Protein AF-A0A0F9ACE3-F1 (afdb_monomer_lite)

Foldseek 3Di:
DVLCDPVLLQPCLPDVVSVVVSLCVLLVVLQVVCVVVVLDDPVLSVCSNVLLSVLSNVLSPDDPPPVSVVSVVVNVVSSVVSSVVSVPD

pLDDT: mean 89.38, std 10.33, range [48.81, 98.19]

Sequence (89 aa):
MVLQTPFIAKHKGRDWMLMMDHIILYAGPIIFTLVFFERYQLWKAIFILVGHLLPDLWKSRQPKDEAHWYCLYIDQGIHLFQLIMVWWL

Radius of gyration: 13.6 Å; chains: 1; bounding box: 30×20×35 Å

Organism: NCBI:txid412755

Structure (mmCIF, N/CA/C/O backbone):
data_AF-A0A0F9ACE3-F1
#
_entry.id   AF-A0A0F9ACE3-F1
#
loop_
_atom_site.group_PDB
_atom_site.id
_atom_site.type_symbol
_atom_site.label_atom_id
_atom_site.label_alt_id
_atom_site.label_comp_id
_atom_site.label_asym_id
_atom_site.label_entity_id
_atom_site.label_seq_id
_atom_site.pdbx_PDB_ins_code
_atom_site.Cartn_x
_atom_site.Cartn_y
_atom_site.Cartn_z
_atom_site.occupancy
_atom_site.B_iso_or_equiv
_atom_site.auth_seq_id
_atom_site.auth_comp_id
_atom_site.auth_asym_id
_atom_site.auth_atom_id
_atom_site.pdbx_PDB_model_num
ATOM 1 N N . MET A 1 1 ? 4.083 -12.518 -7.900 1.00 48.81 1 MET A N 1
ATOM 2 C CA . MET A 1 1 ? 3.349 -11.420 -7.233 1.00 48.81 1 MET A CA 1
ATOM 3 C C . MET A 1 1 ? 1.909 -11.451 -7.747 1.00 48.81 1 MET A C 1
ATOM 5 O O . MET A 1 1 ? 1.630 -10.895 -8.797 1.00 48.81 1 MET A 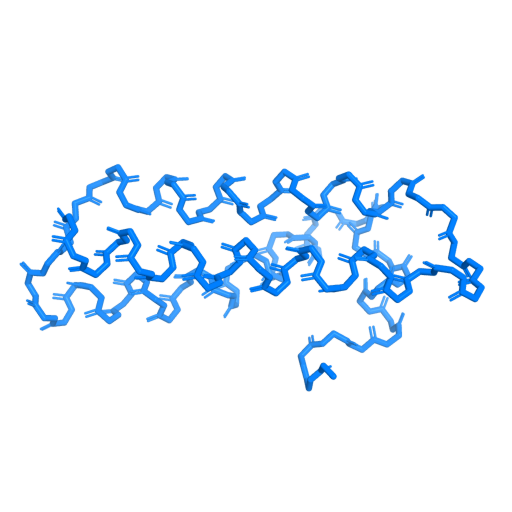O 1
ATOM 9 N N . VAL A 1 2 ? 1.027 -12.214 -7.088 1.00 49.19 2 VAL A N 1
ATOM 10 C CA . VAL A 1 2 ? -0.298 -12.632 -7.617 1.00 49.19 2 VAL A CA 1
ATOM 11 C C . VAL A 1 2 ? -1.259 -11.454 -7.881 1.00 49.19 2 VAL A C 1
ATOM 13 O 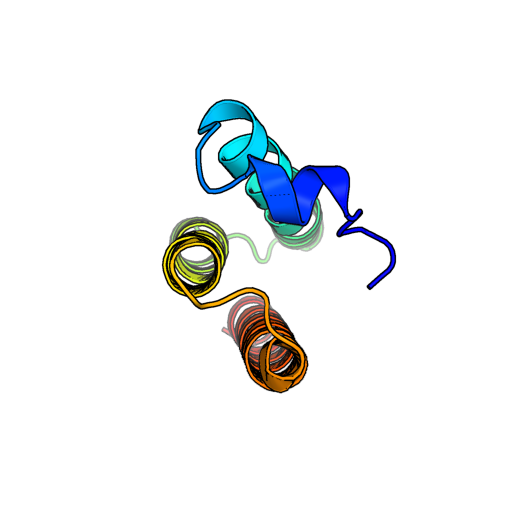O . VAL A 1 2 ? -2.190 -11.597 -8.663 1.00 49.19 2 VAL A O 1
ATOM 16 N N . LEU A 1 3 ? -0.990 -10.268 -7.320 1.00 54.69 3 LEU A N 1
ATOM 17 C CA . LEU A 1 3 ? -1.832 -9.069 -7.459 1.00 54.69 3 LEU A CA 1
ATOM 18 C C . LEU A 1 3 ? -1.227 -7.938 -8.315 1.00 54.69 3 LEU A C 1
ATOM 20 O O . LEU A 1 3 ? -1.884 -6.923 -8.532 1.00 54.69 3 LEU A O 1
ATOM 24 N N . GLN A 1 4 ? 0.001 -8.083 -8.832 1.00 68.06 4 GLN A N 1
ATOM 25 C CA . GLN A 1 4 ? 0.618 -7.074 -9.705 1.00 68.06 4 GLN A CA 1
ATOM 26 C C . GLN A 1 4 ? 0.771 -7.631 -11.121 1.00 68.06 4 GLN A C 1
ATOM 28 O O . GLN A 1 4 ? 1.810 -8.182 -11.485 1.00 68.06 4 GLN A O 1
ATOM 33 N N . THR A 1 5 ? -0.285 -7.495 -11.924 1.00 76.88 5 THR A N 1
ATOM 34 C CA . THR A 1 5 ? -0.251 -7.884 -13.339 1.00 76.88 5 THR A CA 1
ATOM 35 C C . THR A 1 5 ? 0.686 -6.965 -14.138 1.00 76.88 5 THR A C 1
ATOM 37 O O . THR A 1 5 ? 0.923 -5.817 -13.736 1.00 76.88 5 THR A O 1
ATOM 40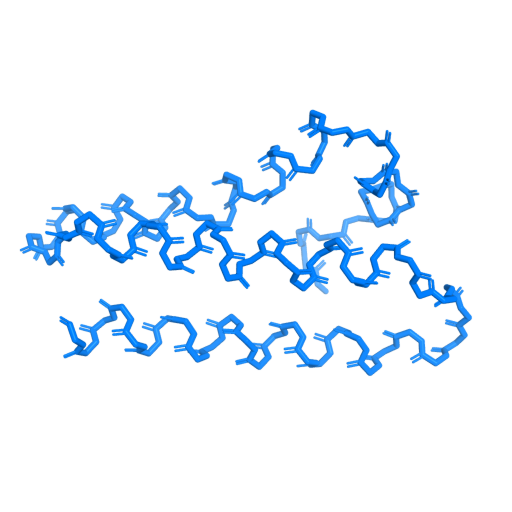 N N . PRO A 1 6 ? 1.191 -7.408 -15.306 1.00 80.38 6 PRO A N 1
ATOM 41 C CA . PRO A 1 6 ? 1.981 -6.553 -16.193 1.00 80.38 6 PRO A CA 1
ATOM 42 C C . PRO A 1 6 ? 1.260 -5.255 -16.583 1.00 80.38 6 PRO A C 1
ATOM 44 O O . PRO A 1 6 ? 1.902 -4.215 -16.719 1.00 80.38 6 PRO A O 1
ATOM 47 N N . PHE A 1 7 ? -0.072 -5.294 -16.709 1.00 83.69 7 PHE A N 1
ATOM 48 C CA . PHE A 1 7 ? -0.906 -4.117 -16.961 1.00 83.69 7 PHE A CA 1
ATOM 49 C C . PHE A 1 7 ? -0.767 -3.081 -15.838 1.00 83.69 7 PHE A C 1
ATOM 51 O O . PHE A 1 7 ? -0.363 -1.943 -16.087 1.00 83.69 7 PHE A O 1
ATOM 58 N N . ILE A 1 8 ? -1.006 -3.503 -14.592 1.00 81.19 8 ILE A N 1
ATOM 59 C CA . ILE A 1 8 ? -0.924 -2.632 -13.414 1.00 81.19 8 ILE A CA 1
ATOM 60 C C . ILE A 1 8 ? 0.494 -2.075 -13.271 1.00 81.19 8 ILE A C 1
ATOM 62 O O . ILE A 1 8 ? 0.676 -0.864 -13.159 1.00 81.19 8 ILE A O 1
ATOM 66 N N . ALA A 1 9 ? 1.517 -2.927 -13.379 1.00 78.62 9 ALA A N 1
ATOM 67 C CA . ALA A 1 9 ? 2.916 -2.502 -13.309 1.00 78.62 9 ALA A CA 1
ATOM 68 C C . ALA A 1 9 ? 3.288 -1.489 -14.408 1.00 78.62 9 ALA A C 1
ATOM 70 O O . ALA A 1 9 ? 4.098 -0.578 -14.194 1.00 78.62 9 ALA A O 1
ATOM 71 N N . LYS A 1 10 ? 2.708 -1.616 -15.608 1.00 81.75 10 LYS A N 1
ATOM 72 C CA . LYS A 1 10 ? 2.986 -0.714 -16.728 1.00 81.75 10 LYS A CA 1
ATOM 73 C C . LYS A 1 10 ? 2.270 0.627 -16.582 1.00 81.75 10 LYS A C 1
ATOM 75 O O . LYS A 1 10 ? 2.843 1.630 -17.008 1.00 81.75 10 LYS A O 1
ATOM 80 N N . HIS A 1 11 ? 1.059 0.653 -16.028 1.00 85.25 11 HIS A N 1
ATOM 81 C CA . HIS A 1 11 ? 0.157 1.809 -16.126 1.00 85.25 11 HIS A CA 1
ATOM 82 C C . HIS A 1 11 ? -0.023 2.587 -14.818 1.00 85.25 11 HIS A C 1
ATOM 84 O O . HIS A 1 11 ? -0.227 3.797 -14.886 1.00 85.25 11 HIS A O 1
ATOM 90 N N . LYS A 1 12 ? 0.165 1.968 -13.641 1.00 84.31 12 LYS A N 1
ATOM 91 C CA . LYS A 1 12 ? -0.093 2.628 -12.344 1.00 84.31 12 LYS A CA 1
ATOM 92 C C . LYS A 1 12 ? 0.727 3.899 -12.111 1.00 84.31 12 LYS A C 1
ATOM 94 O O . LYS A 1 12 ? 0.273 4.820 -11.459 1.00 84.31 12 LYS A O 1
ATOM 99 N N . GLY A 1 13 ? 1.924 3.991 -12.694 1.00 83.69 13 GLY A N 1
ATOM 100 C CA . GLY A 1 13 ? 2.766 5.193 -12.601 1.00 83.69 13 GLY A CA 1
ATOM 101 C C . GLY A 1 13 ? 2.263 6.413 -13.380 1.00 83.69 13 GLY A C 1
ATOM 102 O O . GLY A 1 13 ? 2.811 7.497 -13.216 1.00 83.69 13 GLY A O 1
ATOM 103 N N . ARG A 1 14 ? 1.282 6.234 -14.272 1.00 87.25 14 ARG A N 1
ATOM 104 C CA . ARG A 1 14 ? 0.721 7.294 -15.130 1.00 87.25 14 ARG A CA 1
ATOM 105 C C . ARG A 1 14 ? -0.771 7.508 -14.890 1.00 87.25 14 ARG A C 1
ATOM 107 O O . ARG A 1 14 ? -1.263 8.601 -15.137 1.00 87.25 14 ARG A O 1
ATOM 114 N N . ASP A 1 15 ? -1.463 6.474 -14.428 1.00 90.56 15 ASP A N 1
ATOM 115 C CA . ASP A 1 15 ? -2.880 6.502 -14.098 1.00 90.56 15 ASP A CA 1
ATOM 116 C C . ASP A 1 15 ? -3.054 6.533 -12.574 1.00 90.56 15 ASP A C 1
ATOM 118 O O . ASP A 1 15 ? -2.838 5.537 -11.880 1.00 90.56 15 ASP A O 1
ATOM 122 N N . TRP A 1 16 ? -3.427 7.705 -12.056 1.00 89.31 16 TRP A N 1
ATOM 123 C CA . TRP A 1 16 ? -3.643 7.912 -10.626 1.00 89.31 16 TRP A CA 1
ATOM 124 C C . TRP A 1 16 ? -4.814 7.106 -10.072 1.00 89.31 16 TRP A C 1
ATOM 126 O O . TRP A 1 16 ? -4.745 6.694 -8.916 1.00 89.31 16 TRP A O 1
ATOM 136 N N . MET A 1 17 ? -5.855 6.847 -10.867 1.00 90.25 17 MET A N 1
ATOM 137 C CA . MET A 1 17 ? -6.975 6.015 -10.428 1.00 90.25 17 MET A CA 1
ATOM 138 C C . MET A 1 17 ? -6.485 4.585 -10.203 1.00 90.25 17 MET A C 1
ATOM 140 O O . MET A 1 17 ? -6.682 4.025 -9.129 1.00 90.25 17 MET A O 1
ATOM 144 N N . LEU A 1 18 ? -5.710 4.053 -11.152 1.00 91.19 18 LEU A N 1
ATOM 145 C CA . LEU A 1 18 ? -5.116 2.722 -11.035 1.00 91.19 18 LEU A CA 1
ATOM 146 C C . LEU A 1 18 ? -4.126 2.610 -9.863 1.00 91.19 18 LEU A C 1
ATOM 148 O O . LEU A 1 18 ? -4.030 1.558 -9.228 1.00 91.19 18 LEU A O 1
ATOM 152 N N . MET A 1 19 ? -3.386 3.684 -9.564 1.00 91.44 19 MET A N 1
ATOM 153 C CA . MET A 1 19 ? -2.533 3.762 -8.373 1.00 91.44 19 MET A CA 1
ATOM 154 C C . MET A 1 19 ? -3.364 3.698 -7.085 1.00 91.44 19 MET A C 1
ATOM 156 O O . MET A 1 19 ? -3.032 2.934 -6.180 1.00 91.44 19 MET A O 1
ATOM 160 N N . MET A 1 20 ? -4.454 4.467 -7.005 1.00 91.50 20 MET A N 1
ATOM 161 C CA . MET A 1 20 ? -5.337 4.467 -5.835 1.00 91.50 20 MET A CA 1
ATOM 162 C C . MET A 1 20 ? -6.010 3.111 -5.633 1.00 91.50 20 MET A C 1
ATOM 164 O O . MET A 1 20 ? -5.977 2.593 -4.519 1.00 91.50 20 MET A O 1
ATOM 168 N N . ASP A 1 21 ? -6.530 2.496 -6.696 1.00 91.69 21 ASP A N 1
ATOM 169 C CA . ASP A 1 21 ? -7.138 1.163 -6.635 1.00 91.69 21 ASP A CA 1
ATOM 170 C C . ASP A 1 21 ? -6.141 0.125 -6.116 1.00 91.69 21 ASP A C 1
ATOM 172 O O . ASP A 1 21 ? -6.451 -0.658 -5.218 1.00 91.69 21 ASP A O 1
ATOM 176 N N . HIS A 1 22 ? -4.905 0.154 -6.623 1.00 91.12 22 HIS A N 1
ATOM 177 C CA . HIS A 1 22 ? -3.846 -0.736 -6.155 1.00 91.12 22 HIS A CA 1
ATOM 178 C C . HIS A 1 22 ? -3.544 -0.543 -4.663 1.00 91.12 22 HIS A C 1
ATOM 180 O O . HIS A 1 22 ? -3.366 -1.522 -3.932 1.00 91.12 22 HIS A O 1
ATOM 186 N N . ILE A 1 23 ? -3.509 0.706 -4.195 1.00 92.38 23 ILE A N 1
ATOM 187 C CA . ILE A 1 23 ? -3.233 1.004 -2.790 1.00 92.38 23 ILE A CA 1
ATOM 188 C C . ILE A 1 23 ? -4.390 0.586 -1.892 1.00 92.38 23 ILE A C 1
ATOM 190 O O . ILE A 1 23 ? -4.151 -0.001 -0.839 1.00 92.38 23 ILE A O 1
ATOM 194 N N . ILE A 1 24 ? -5.632 0.841 -2.301 1.00 92.81 24 ILE A N 1
ATOM 195 C CA . ILE A 1 24 ? -6.830 0.467 -1.543 1.00 92.81 24 ILE A CA 1
ATOM 196 C C . ILE A 1 24 ? -6.965 -1.055 -1.466 1.00 92.81 24 ILE A C 1
ATOM 198 O O . ILE A 1 24 ? -7.297 -1.575 -0.404 1.00 92.81 24 ILE A O 1
ATOM 202 N N . LEU A 1 25 ? -6.655 -1.785 -2.540 1.00 92.88 25 LEU A N 1
ATOM 203 C CA . LEU A 1 25 ? -6.685 -3.251 -2.531 1.00 92.88 25 LEU A CA 1
ATOM 204 C C . LEU A 1 25 ? -5.664 -3.863 -1.563 1.00 92.88 25 LEU A C 1
ATOM 206 O O . LEU A 1 25 ? -5.913 -4.938 -1.023 1.00 92.88 25 LEU A O 1
ATOM 210 N N . TYR A 1 26 ? -4.544 -3.182 -1.313 1.00 93.25 26 TYR A N 1
ATOM 211 C CA . TYR A 1 26 ? -3.586 -3.581 -0.282 1.00 93.25 26 TYR A CA 1
ATOM 212 C C . TYR A 1 26 ? -4.017 -3.115 1.119 1.00 93.25 26 TYR A C 1
ATOM 214 O O . TYR A 1 26 ? -4.128 -3.917 2.045 1.00 93.25 26 TYR A O 1
ATOM 222 N N . ALA A 1 27 ? -4.291 -1.820 1.285 1.00 95.69 27 ALA A N 1
ATOM 223 C CA . ALA A 1 27 ? -4.535 -1.206 2.586 1.00 95.69 27 ALA A CA 1
ATOM 224 C C . ALA A 1 27 ? -5.909 -1.550 3.176 1.00 95.69 27 ALA A C 1
ATOM 226 O O . ALA A 1 27 ? -6.034 -1.719 4.387 1.00 95.69 27 ALA A O 1
ATOM 227 N N . GLY A 1 28 ? -6.936 -1.661 2.334 1.00 95.94 28 GLY A N 1
ATOM 228 C CA . GLY A 1 28 ? -8.329 -1.873 2.724 1.00 95.94 28 GLY A CA 1
ATOM 229 C C . GLY A 1 28 ? -8.532 -3.131 3.570 1.00 95.94 28 GLY A C 1
ATOM 230 O O . GLY A 1 28 ? -9.026 -3.007 4.691 1.00 95.94 28 GLY A O 1
ATOM 231 N N . PRO A 1 29 ? -8.107 -4.324 3.112 1.00 96.75 29 PRO A N 1
ATOM 232 C CA . PRO A 1 29 ? -8.203 -5.550 3.905 1.00 96.75 29 PRO A CA 1
ATOM 233 C C . PRO A 1 29 ? -7.446 -5.480 5.238 1.00 96.75 29 PRO A C 1
ATOM 235 O O . PRO A 1 29 ? -7.930 -5.992 6.249 1.00 96.75 29 PRO A O 1
ATOM 238 N N . ILE A 1 30 ? -6.286 -4.814 5.274 1.00 97.12 30 ILE A N 1
ATOM 239 C CA . ILE A 1 30 ? -5.496 -4.659 6.505 1.00 97.12 30 ILE A CA 1
ATOM 240 C C . ILE A 1 30 ? -6.231 -3.743 7.490 1.00 97.12 30 ILE A C 1
ATOM 242 O O . ILE A 1 30 ? -6.393 -4.096 8.656 1.00 97.12 30 ILE A O 1
ATOM 246 N N . ILE A 1 31 ? -6.729 -2.593 7.027 1.00 97.56 31 ILE A N 1
ATOM 247 C CA . ILE A 1 31 ? -7.504 -1.657 7.853 1.00 97.56 31 ILE A CA 1
ATOM 248 C C . ILE A 1 31 ? -8.779 -2.329 8.367 1.00 97.56 31 ILE A C 1
ATOM 250 O O . ILE A 1 31 ? -9.067 -2.241 9.559 1.00 97.56 31 ILE A O 1
ATOM 254 N N . PHE A 1 32 ? -9.503 -3.051 7.507 1.00 97.94 32 PHE A N 1
ATOM 255 C CA . PHE A 1 32 ? -10.684 -3.818 7.903 1.00 97.94 32 PHE A CA 1
ATOM 256 C C . PHE A 1 32 ? -10.352 -4.840 8.997 1.00 97.94 32 PHE A C 1
ATOM 258 O O . PHE A 1 32 ? -11.058 -4.920 9.998 1.00 97.94 32 PHE A O 1
ATOM 265 N N . THR A 1 33 ? -9.233 -5.557 8.857 1.00 98.12 33 THR A N 1
ATOM 266 C CA . THR A 1 33 ? -8.748 -6.502 9.873 1.00 98.12 33 THR A CA 1
ATOM 267 C C . THR A 1 33 ? -8.462 -5.794 11.200 1.00 98.12 33 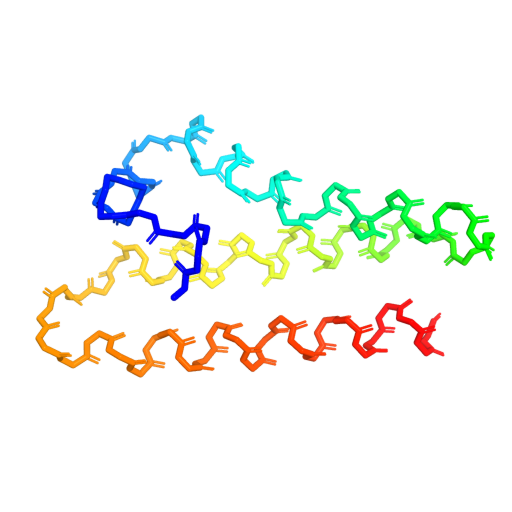THR A C 1
ATOM 269 O O . THR A 1 33 ? -8.896 -6.254 12.252 1.00 98.12 33 THR A O 1
ATOM 272 N N . LEU A 1 34 ? -7.788 -4.641 11.179 1.00 98.00 34 LEU A N 1
ATOM 273 C CA . LEU A 1 34 ? -7.512 -3.871 12.397 1.00 98.00 34 LEU A CA 1
ATOM 274 C C . LEU A 1 34 ? -8.791 -3.381 13.087 1.00 98.00 34 LEU A C 1
ATOM 276 O O . LEU A 1 34 ? -8.843 -3.376 14.315 1.00 98.00 34 LEU A O 1
ATOM 280 N N . VAL A 1 35 ? -9.811 -2.980 12.320 1.00 98.12 35 VAL A N 1
ATOM 281 C CA . VAL A 1 35 ? -11.126 -2.594 12.859 1.00 98.12 35 VAL A CA 1
ATOM 282 C C . VAL A 1 35 ? -11.827 -3.801 13.478 1.00 98.12 35 VAL A C 1
ATOM 284 O O . VAL A 1 35 ? -12.306 -3.705 14.602 1.00 98.12 35 VAL A O 1
ATOM 287 N N . PHE A 1 36 ? -11.832 -4.942 12.785 1.00 98.19 36 PHE A N 1
ATOM 288 C CA . PHE A 1 36 ? -12.472 -6.173 13.252 1.00 98.19 36 PHE A CA 1
ATOM 289 C C . PHE A 1 36 ? -11.895 -6.688 14.581 1.00 98.19 36 PHE A C 1
ATOM 291 O O . PHE A 1 36 ? -12.641 -7.182 15.418 1.00 98.19 36 PHE A O 1
ATOM 298 N N . PHE A 1 37 ? -10.585 -6.539 14.798 1.00 98.12 37 PHE A N 1
ATOM 299 C CA . PHE A 1 37 ? -9.909 -6.932 16.043 1.00 98.12 37 PHE A CA 1
ATOM 300 C C . PHE A 1 37 ? -9.804 -5.805 17.086 1.00 98.12 37 PHE A C 1
ATOM 302 O O . PHE A 1 37 ? -9.031 -5.936 18.032 1.00 98.12 37 PHE A O 1
ATOM 309 N N . GLU A 1 38 ? -10.515 -4.685 16.905 1.00 97.25 38 GLU A N 1
ATOM 310 C CA . GLU A 1 38 ? -10.485 -3.527 17.817 1.00 97.25 38 GLU A CA 1
ATOM 311 C C . GLU A 1 38 ? -9.072 -2.930 18.034 1.00 97.25 38 GLU A C 1
ATOM 313 O O . GLU A 1 38 ? -8.791 -2.272 19.034 1.00 97.25 38 GLU A O 1
ATOM 318 N N . ARG A 1 39 ? -8.154 -3.116 17.072 1.00 97.31 39 ARG A N 1
ATOM 319 C CA . ARG A 1 39 ? -6.772 -2.583 17.098 1.00 97.31 39 ARG A CA 1
ATOM 320 C C . ARG A 1 39 ? -6.598 -1.313 16.265 1.00 97.31 39 ARG A C 1
ATOM 322 O O . ARG A 1 39 ? -5.470 -0.834 16.098 1.00 97.31 39 ARG A O 1
ATOM 329 N N . TYR A 1 40 ? -7.678 -0.807 15.676 1.00 97.06 40 TYR A N 1
ATOM 330 C CA . TYR A 1 40 ? -7.638 0.321 14.757 1.00 97.06 40 TYR A CA 1
ATOM 331 C C . TYR A 1 40 ? -7.245 1.626 15.455 1.00 97.06 40 TYR A C 1
ATOM 333 O O . TYR A 1 40 ? -7.814 2.017 16.470 1.00 97.06 40 TYR A O 1
ATOM 341 N N . GLN A 1 41 ? -6.300 2.337 14.843 1.00 97.56 41 GLN A N 1
ATOM 342 C CA . GLN A 1 41 ? -5.940 3.709 15.178 1.00 97.56 41 GLN A CA 1
ATOM 343 C C . GLN A 1 41 ? -5.675 4.463 13.873 1.00 97.56 41 GLN A C 1
ATOM 345 O O . GLN A 1 41 ? -5.103 3.901 12.936 1.00 97.56 41 GLN A O 1
ATOM 350 N N . LEU A 1 42 ? -6.058 5.742 13.806 1.00 97.12 42 LEU A N 1
ATOM 351 C CA . LEU A 1 42 ? -5.962 6.540 12.575 1.00 97.12 42 LEU A CA 1
ATOM 352 C C . LEU A 1 42 ? -4.538 6.567 11.994 1.00 97.12 42 LEU A C 1
ATOM 354 O O . LEU A 1 42 ? -4.364 6.481 10.779 1.00 97.12 42 LEU A O 1
ATOM 358 N N . TRP A 1 43 ? -3.510 6.623 12.849 1.00 97.38 43 TRP A N 1
ATOM 359 C CA . TRP A 1 43 ? -2.120 6.636 12.389 1.00 97.38 43 TRP A CA 1
ATOM 360 C C . TRP A 1 43 ? -1.741 5.351 11.640 1.00 97.38 43 TRP A C 1
ATOM 362 O O . TRP A 1 43 ? -0.968 5.430 10.692 1.00 97.38 43 TRP A O 1
ATOM 372 N N . LYS A 1 44 ? -2.319 4.191 11.993 1.00 97.00 44 LYS A N 1
ATOM 373 C CA . LYS A 1 44 ? -2.059 2.910 11.314 1.00 97.00 44 LYS A CA 1
ATOM 374 C C . LYS A 1 44 ? -2.590 2.924 9.887 1.00 97.00 44 LYS A C 1
ATOM 376 O O . LYS A 1 44 ? -1.912 2.455 8.979 1.00 97.00 44 LYS A O 1
ATOM 381 N N . ALA A 1 45 ? -3.769 3.511 9.676 1.00 96.25 45 ALA A N 1
ATOM 382 C CA . ALA A 1 45 ? -4.324 3.689 8.336 1.00 96.25 45 ALA A CA 1
ATOM 383 C C . ALA A 1 45 ? -3.458 4.631 7.492 1.00 96.25 45 ALA A C 1
ATOM 385 O O . ALA A 1 45 ? -3.101 4.285 6.368 1.00 96.25 45 ALA A O 1
ATOM 386 N N . ILE A 1 46 ? -3.059 5.781 8.051 1.00 96.94 46 ILE A N 1
ATOM 387 C CA . ILE A 1 46 ? -2.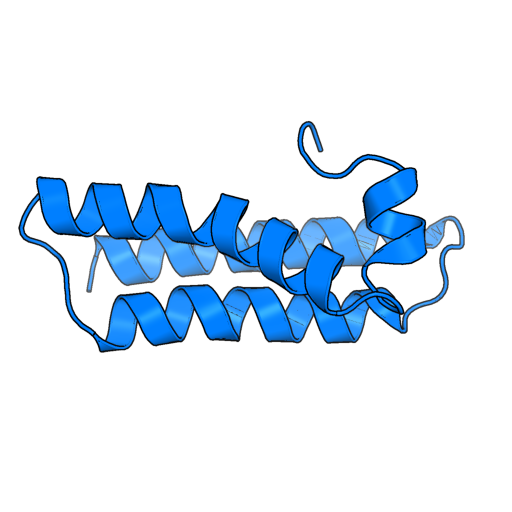165 6.730 7.369 1.00 96.94 46 ILE A CA 1
ATOM 388 C C . ILE A 1 46 ? -0.828 6.056 7.032 1.00 96.94 46 ILE A C 1
ATOM 390 O O . ILE A 1 46 ? -0.341 6.177 5.911 1.00 96.94 46 ILE A O 1
ATOM 394 N N . PHE A 1 47 ? -0.260 5.304 7.972 1.00 97.38 47 PHE A N 1
ATOM 395 C CA . PHE A 1 47 ? 1.015 4.614 7.811 1.00 97.38 47 PHE A CA 1
ATOM 396 C C . PHE A 1 47 ? 0.973 3.514 6.740 1.00 97.38 47 PHE A C 1
ATOM 398 O O . PHE A 1 47 ? 1.903 3.414 5.939 1.00 97.38 47 PHE A O 1
ATOM 405 N N . ILE A 1 48 ? -0.106 2.726 6.664 1.00 96.75 48 ILE A N 1
ATOM 406 C CA . ILE A 1 48 ? -0.276 1.728 5.596 1.00 96.75 48 ILE A CA 1
ATOM 407 C C . ILE A 1 48 ? -0.446 2.417 4.239 1.00 96.75 48 ILE A C 1
ATOM 409 O O . ILE A 1 48 ? 0.251 2.067 3.286 1.00 96.75 48 ILE A O 1
ATOM 413 N N . LEU A 1 49 ? -1.337 3.410 4.151 1.00 95.75 49 LEU A N 1
ATOM 414 C CA . LEU A 1 49 ? -1.661 4.096 2.897 1.00 95.75 49 LEU A CA 1
ATOM 415 C C . LEU A 1 49 ? -0.451 4.843 2.328 1.00 95.75 49 LEU A C 1
ATOM 417 O O . LEU A 1 49 ? -0.052 4.604 1.190 1.00 95.75 49 LEU A O 1
ATOM 421 N N . VAL A 1 50 ? 0.166 5.719 3.124 1.00 95.44 50 VAL A N 1
ATOM 422 C CA . VAL A 1 50 ? 1.324 6.515 2.690 1.00 95.44 50 VAL A CA 1
ATOM 423 C C . VAL A 1 50 ? 2.552 5.627 2.509 1.00 95.44 50 VAL A C 1
ATOM 425 O O . VAL A 1 50 ? 3.277 5.776 1.525 1.00 95.44 50 VAL A O 1
ATOM 428 N N . GLY A 1 51 ? 2.768 4.677 3.421 1.00 94.38 51 GLY A N 1
ATOM 429 C CA . GLY A 1 51 ? 3.912 3.772 3.365 1.00 94.38 51 GLY A CA 1
ATOM 430 C C . GLY A 1 51 ? 3.864 2.786 2.197 1.00 94.38 51 GLY A C 1
ATOM 431 O O . GLY A 1 51 ? 4.915 2.295 1.810 1.00 94.38 51 GLY A O 1
ATOM 432 N N . HIS A 1 52 ? 2.694 2.542 1.597 1.00 94.31 52 HIS A N 1
ATOM 433 C CA . HIS A 1 52 ? 2.573 1.778 0.350 1.00 94.31 52 HIS A CA 1
ATOM 434 C C . HIS A 1 52 ? 2.593 2.680 -0.894 1.00 94.31 52 HIS A C 1
ATOM 436 O O . HIS A 1 52 ? 3.242 2.356 -1.886 1.00 94.31 52 HIS A O 1
ATOM 442 N N . LEU A 1 53 ? 1.978 3.868 -0.823 1.00 94.06 53 LEU A N 1
ATOM 443 C CA . LEU A 1 53 ? 1.979 4.852 -1.912 1.00 94.06 53 LEU A CA 1
ATOM 444 C C . LEU A 1 53 ? 3.391 5.319 -2.294 1.00 94.06 53 LEU A C 1
ATOM 446 O O . LEU A 1 53 ? 3.723 5.384 -3.478 1.00 94.06 53 LEU A O 1
ATOM 450 N N . LEU A 1 54 ? 4.223 5.683 -1.312 1.00 93.31 54 LEU A N 1
ATOM 451 C CA . LEU A 1 54 ? 5.541 6.268 -1.583 1.00 93.31 54 LEU A CA 1
ATOM 452 C C . LEU A 1 54 ? 6.486 5.294 -2.311 1.00 93.31 54 LEU A C 1
ATOM 454 O O . LEU A 1 54 ? 7.047 5.693 -3.339 1.00 93.31 54 LEU A O 1
ATOM 458 N N . PRO A 1 55 ? 6.649 4.028 -1.870 1.00 92.25 55 PRO A N 1
ATOM 459 C CA . PRO A 1 55 ? 7.415 3.041 -2.623 1.00 92.25 55 PRO A CA 1
ATOM 460 C C . PRO A 1 55 ? 6.843 2.806 -4.014 1.00 92.25 55 PRO A C 1
ATOM 462 O O . PRO A 1 55 ? 7.603 2.698 -4.970 1.00 92.25 55 PRO A O 1
ATOM 465 N N . ASP A 1 56 ? 5.521 2.767 -4.172 1.00 90.81 56 ASP A N 1
ATOM 466 C CA . ASP A 1 56 ? 4.903 2.574 -5.480 1.00 90.81 56 ASP A CA 1
ATOM 467 C C . ASP A 1 56 ? 5.177 3.719 -6.456 1.00 90.81 56 ASP A C 1
ATOM 469 O O . ASP A 1 56 ? 5.525 3.470 -7.616 1.00 90.81 56 ASP A O 1
ATOM 473 N N . LEU A 1 57 ? 5.114 4.966 -5.986 1.00 90.81 57 LEU A N 1
ATOM 474 C CA . LEU A 1 57 ? 5.518 6.129 -6.772 1.00 90.81 57 LEU A CA 1
ATOM 475 C C . LEU A 1 57 ? 6.999 6.065 -7.139 1.00 90.81 57 LEU A C 1
ATOM 477 O O . LEU A 1 57 ? 7.346 6.296 -8.299 1.00 90.81 57 LEU A O 1
ATOM 481 N N . TRP A 1 58 ? 7.867 5.717 -6.189 1.00 90.44 58 TRP A N 1
ATOM 482 C CA . TRP A 1 58 ? 9.300 5.581 -6.436 1.00 90.44 58 TRP A CA 1
ATOM 483 C C . TRP A 1 58 ? 9.607 4.488 -7.470 1.00 90.44 58 TRP A C 1
ATOM 485 O O . TRP A 1 58 ? 10.253 4.774 -8.479 1.00 90.44 58 TRP A O 1
ATOM 495 N N . LYS A 1 59 ? 9.079 3.272 -7.287 1.00 87.44 59 LYS A N 1
ATOM 496 C CA . LYS A 1 59 ? 9.250 2.136 -8.212 1.00 87.44 59 LYS A CA 1
ATOM 497 C C . LYS A 1 59 ? 8.704 2.435 -9.602 1.00 87.44 59 LYS A C 1
ATOM 499 O O . LYS A 1 59 ? 9.283 2.008 -10.595 1.00 87.44 59 LYS A O 1
ATOM 504 N N . SER A 1 60 ? 7.602 3.182 -9.695 1.00 86.62 60 SER A N 1
ATOM 505 C CA . SER A 1 60 ? 7.001 3.539 -10.985 1.00 86.62 60 SER A CA 1
ATOM 506 C C . SER A 1 60 ? 7.916 4.399 -11.870 1.00 86.62 60 SER A C 1
ATOM 508 O O . SER A 1 60 ? 7.741 4.413 -13.091 1.00 86.62 60 SER A O 1
ATOM 510 N N . ARG A 1 61 ? 8.897 5.078 -11.256 1.00 85.75 61 ARG A N 1
ATOM 511 C CA . ARG A 1 61 ? 9.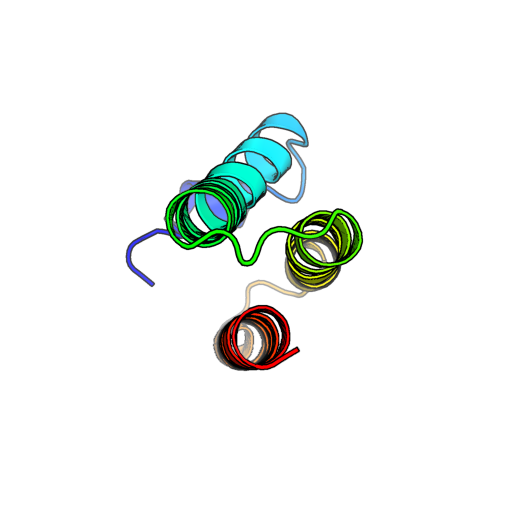910 5.922 -11.907 1.00 85.75 61 ARG A CA 1
ATOM 512 C C . ARG A 1 61 ? 11.215 5.179 -12.201 1.00 85.75 61 ARG A C 1
ATOM 514 O O . ARG A 1 61 ? 12.074 5.742 -12.872 1.00 85.75 61 ARG A O 1
ATOM 521 N N . GLN A 1 62 ? 11.377 3.952 -11.704 1.00 85.12 62 GLN A N 1
ATOM 522 C CA . GLN A 1 62 ? 12.568 3.147 -11.961 1.00 85.12 62 GLN A CA 1
ATOM 523 C C . GLN A 1 62 ? 12.515 2.507 -13.356 1.00 85.12 62 GLN A C 1
ATOM 525 O O . GLN A 1 62 ? 11.419 2.227 -13.865 1.00 85.12 62 GLN A O 1
ATOM 530 N N . PRO A 1 63 ? 13.678 2.240 -13.980 1.00 82.12 63 PRO A N 1
ATOM 531 C CA . PRO A 1 63 ? 13.753 1.425 -15.183 1.00 82.12 63 PRO A CA 1
ATOM 532 C C . PRO A 1 63 ? 13.044 0.077 -14.988 1.00 82.12 63 PRO A C 1
ATOM 534 O O . PRO A 1 63 ? 13.085 -0.536 -13.919 1.00 82.12 63 PRO A O 1
ATOM 537 N N . LYS A 1 64 ? 12.344 -0.368 -16.034 1.00 75.44 64 LYS A N 1
ATOM 538 C CA . LYS A 1 64 ? 11.673 -1.678 -16.090 1.00 75.44 64 LYS A CA 1
ATOM 539 C C . LYS A 1 64 ? 12.532 -2.659 -16.885 1.00 75.44 64 LYS A C 1
ATOM 541 O O . LYS A 1 64 ? 12.034 -3.325 -17.788 1.00 75.44 64 LYS A O 1
ATOM 546 N N . ASP A 1 65 ? 13.831 -2.630 -16.615 1.00 79.38 65 ASP A N 1
ATOM 547 C CA . ASP A 1 65 ? 14.801 -3.576 -17.149 1.00 79.38 65 ASP A CA 1
ATOM 548 C C . ASP A 1 65 ? 14.786 -4.863 -16.317 1.00 79.38 65 ASP A C 1
ATOM 550 O O . ASP A 1 65 ? 13.944 -5.045 -15.431 1.00 79.38 65 ASP A O 1
ATOM 554 N N . GLU A 1 66 ? 15.704 -5.779 -16.615 1.00 65.38 66 GLU A N 1
ATOM 555 C CA . GLU A 1 66 ? 15.804 -7.015 -15.851 1.00 65.38 66 GLU A CA 1
ATOM 556 C C . GLU A 1 66 ? 16.042 -6.718 -14.356 1.00 65.38 66 GLU A C 1
ATOM 558 O O . GLU A 1 66 ? 15.359 -7.292 -13.519 1.00 65.38 66 GLU A O 1
ATOM 563 N N . ALA A 1 67 ? 16.821 -5.692 -13.988 1.00 66.88 67 ALA A N 1
ATOM 564 C CA . ALA A 1 67 ? 17.130 -5.335 -12.595 1.00 66.88 67 ALA A CA 1
ATOM 565 C C . ALA A 1 67 ? 15.931 -4.894 -11.717 1.00 66.88 67 ALA A C 1
ATOM 567 O O . ALA A 1 67 ? 16.086 -4.667 -10.510 1.00 66.88 67 ALA A O 1
ATOM 568 N N . HIS A 1 68 ? 14.713 -4.836 -12.266 1.00 77.12 68 HIS A N 1
ATOM 569 C CA . HIS A 1 68 ? 13.489 -4.478 -11.545 1.00 77.12 68 HIS A CA 1
ATOM 570 C C . HIS A 1 68 ? 13.134 -5.431 -10.382 1.00 77.12 68 HIS A C 1
ATOM 572 O O . HIS A 1 68 ? 12.369 -5.053 -9.491 1.00 77.12 68 HIS A O 1
ATOM 578 N N . TRP A 1 69 ? 13.699 -6.645 -10.327 1.00 80.81 69 TRP A N 1
ATOM 579 C CA . TRP A 1 69 ? 13.489 -7.589 -9.215 1.00 80.81 69 TRP A CA 1
ATOM 580 C C . TRP A 1 69 ? 13.827 -6.994 -7.841 1.00 80.81 69 TRP A C 1
ATOM 582 O O . TRP A 1 69 ? 13.112 -7.246 -6.872 1.00 80.81 69 TRP A O 1
ATOM 592 N N . TYR A 1 70 ? 14.864 -6.159 -7.743 1.00 84.88 70 TYR A N 1
ATOM 593 C CA . TYR A 1 70 ? 15.278 -5.536 -6.481 1.00 84.88 70 TYR A CA 1
ATOM 594 C C . TYR A 1 70 ? 14.189 -4.617 -5.913 1.00 84.88 70 TYR A C 1
ATOM 596 O O . TYR A 1 70 ? 13.902 -4.649 -4.716 1.00 84.88 70 TYR A O 1
ATOM 604 N N . CYS A 1 71 ? 13.516 -3.864 -6.788 1.00 87.44 71 CYS A N 1
ATOM 605 C CA . CYS A 1 71 ? 12.393 -3.009 -6.412 1.00 87.44 71 CYS A CA 1
ATOM 606 C C . CYS A 1 71 ? 11.239 -3.820 -5.808 1.00 87.44 71 CYS A C 1
ATOM 608 O O . CYS A 1 71 ? 10.584 -3.360 -4.874 1.00 87.44 71 CYS A O 1
ATOM 610 N N . LEU A 1 72 ? 11.003 -5.034 -6.319 1.00 86.12 72 LEU A N 1
ATOM 611 C CA . LEU A 1 72 ? 9.972 -5.934 -5.805 1.00 86.12 72 LEU A CA 1
ATOM 612 C C . LEU A 1 72 ? 10.343 -6.493 -4.426 1.00 86.12 72 LEU A C 1
ATOM 614 O O . LEU A 1 72 ? 9.476 -6.581 -3.563 1.00 86.12 72 LEU A O 1
ATOM 618 N N . TYR A 1 73 ? 11.611 -6.838 -4.187 1.00 89.31 73 TYR A N 1
ATOM 619 C CA . TYR A 1 73 ? 12.048 -7.318 -2.871 1.00 89.31 73 TYR A CA 1
ATOM 620 C C . TYR A 1 73 ? 11.988 -6.232 -1.797 1.00 89.31 73 TYR A C 1
ATOM 622 O O . TYR A 1 73 ? 11.537 -6.511 -0.687 1.00 89.31 73 TYR A O 1
ATOM 630 N N . ILE A 1 74 ? 12.378 -4.995 -2.126 1.00 90.50 74 ILE A N 1
ATOM 631 C CA . ILE A 1 74 ? 12.204 -3.861 -1.207 1.00 90.50 74 ILE A CA 1
ATOM 632 C C . ILE A 1 74 ? 10.737 -3.677 -0.860 1.00 90.50 74 ILE A C 1
ATOM 634 O O . ILE A 1 74 ? 10.404 -3.532 0.310 1.00 90.50 74 ILE A O 1
ATOM 638 N N . ASP A 1 75 ? 9.868 -3.697 -1.867 1.00 90.69 75 ASP A N 1
ATOM 639 C CA . ASP A 1 75 ? 8.436 -3.521 -1.669 1.00 90.69 75 ASP A CA 1
ATOM 640 C C . ASP A 1 75 ? 7.857 -4.544 -0.693 1.00 90.69 75 ASP A C 1
ATOM 642 O O . ASP A 1 75 ? 7.206 -4.177 0.278 1.00 90.69 75 ASP A O 1
ATOM 646 N N . GLN A 1 76 ? 8.179 -5.824 -0.893 1.00 91.44 76 GLN A N 1
ATOM 647 C CA . GLN A 1 76 ? 7.742 -6.887 0.010 1.00 91.44 76 GLN A CA 1
ATOM 648 C C . GLN A 1 76 ? 8.327 -6.731 1.421 1.00 91.44 76 GLN A C 1
ATOM 650 O O . GLN A 1 76 ? 7.638 -7.000 2.405 1.00 91.44 76 GLN A O 1
ATOM 655 N N . GLY A 1 77 ? 9.572 -6.261 1.540 1.00 94.38 77 GLY A N 1
ATOM 656 C CA . GLY A 1 77 ? 10.178 -5.931 2.830 1.00 94.38 77 GLY A CA 1
ATOM 657 C C . GLY A 1 77 ? 9.438 -4.804 3.555 1.00 94.38 77 GLY A C 1
ATOM 658 O O . GLY A 1 77 ? 9.172 -4.914 4.753 1.00 94.38 77 GLY A O 1
ATOM 659 N N . ILE A 1 78 ? 9.044 -3.754 2.828 1.00 94.88 78 ILE A N 1
ATOM 660 C CA . ILE A 1 78 ? 8.243 -2.648 3.366 1.00 94.88 78 ILE A CA 1
ATOM 661 C C . ILE A 1 78 ? 6.855 -3.144 3.773 1.00 94.88 78 ILE A C 1
ATOM 663 O O . ILE A 1 78 ? 6.404 -2.803 4.864 1.00 94.88 78 ILE A O 1
ATOM 667 N N . HIS A 1 79 ? 6.204 -3.993 2.970 1.00 94.94 79 HIS A N 1
ATOM 668 C CA . HIS A 1 79 ? 4.907 -4.582 3.327 1.00 94.94 79 HIS A CA 1
ATOM 669 C C . HIS A 1 79 ? 4.982 -5.372 4.627 1.00 94.94 79 HIS A C 1
ATOM 671 O O . HIS A 1 79 ? 4.181 -5.155 5.535 1.00 94.94 79 HIS A O 1
ATOM 677 N N . LEU A 1 80 ? 5.981 -6.246 4.757 1.00 96.50 80 LEU A N 1
ATOM 678 C CA . LEU A 1 80 ? 6.171 -7.036 5.969 1.00 96.50 80 LEU A CA 1
ATOM 679 C C . LEU A 1 80 ? 6.430 -6.141 7.187 1.00 96.50 80 LEU A C 1
ATOM 681 O O . LEU A 1 80 ? 5.815 -6.339 8.235 1.00 96.50 80 LEU A O 1
ATOM 685 N N . PHE A 1 81 ? 7.291 -5.131 7.041 1.00 97.06 81 PHE A N 1
ATOM 686 C CA . PHE A 1 81 ? 7.532 -4.145 8.090 1.00 97.06 81 PHE A CA 1
ATOM 687 C C . PHE A 1 81 ? 6.242 -3.422 8.488 1.00 97.06 81 PHE A C 1
ATOM 689 O O . PHE A 1 81 ? 5.946 -3.312 9.676 1.00 97.06 81 PHE A O 1
ATOM 696 N N . GLN A 1 82 ? 5.439 -2.985 7.514 1.00 97.19 82 GLN A N 1
ATOM 697 C CA . GLN A 1 82 ? 4.175 -2.315 7.791 1.00 97.19 82 GLN A CA 1
ATOM 698 C C . GLN A 1 82 ? 3.232 -3.202 8.601 1.00 97.19 82 GLN A C 1
ATOM 700 O O . GLN A 1 82 ? 2.716 -2.748 9.620 1.00 97.19 82 GLN A O 1
ATOM 705 N N . LEU A 1 83 ? 3.050 -4.459 8.180 1.00 97.19 83 LEU A N 1
ATOM 706 C CA . LEU A 1 83 ? 2.190 -5.433 8.855 1.00 97.19 83 LEU A CA 1
ATOM 707 C C . LEU A 1 83 ? 2.623 -5.679 10.304 1.00 97.19 83 LEU A C 1
ATOM 709 O O . LEU A 1 83 ? 1.785 -5.662 11.203 1.00 97.19 83 LEU A O 1
ATOM 713 N N . ILE A 1 84 ? 3.927 -5.852 10.540 1.00 97.62 84 ILE A N 1
ATOM 714 C CA . ILE A 1 84 ? 4.486 -6.014 11.888 1.00 97.62 84 ILE A CA 1
ATOM 715 C C . ILE A 1 84 ? 4.172 -4.771 12.730 1.00 97.62 84 ILE A C 1
ATOM 717 O O . ILE A 1 84 ? 3.622 -4.889 13.823 1.00 97.62 84 ILE A O 1
ATOM 721 N N . MET A 1 85 ? 4.456 -3.577 12.213 1.00 97.75 85 MET A N 1
ATOM 722 C CA . MET A 1 85 ? 4.274 -2.334 12.964 1.00 97.75 85 MET A CA 1
ATOM 723 C C . MET A 1 85 ? 2.811 -2.074 13.326 1.00 97.75 85 MET A C 1
ATOM 725 O O . MET A 1 85 ? 2.529 -1.735 14.470 1.00 97.75 85 MET A O 1
ATOM 729 N N . VAL A 1 86 ? 1.866 -2.260 12.398 1.00 97.19 86 VAL A N 1
ATOM 730 C CA . VAL A 1 86 ? 0.444 -2.000 12.694 1.00 97.19 86 VAL A CA 1
ATOM 731 C C . VAL A 1 86 ? -0.203 -3.063 13.572 1.00 97.19 86 VAL A C 1
ATOM 733 O O . VAL A 1 86 ? -1.227 -2.792 14.209 1.00 97.19 86 VAL A O 1
ATOM 736 N N . TRP A 1 87 ? 0.359 -4.273 13.576 1.00 97.12 87 TRP A N 1
ATOM 737 C CA . TRP A 1 87 ? -0.114 -5.335 14.443 1.00 97.12 87 TRP A CA 1
ATOM 738 C C . TRP A 1 87 ? 0.384 -5.130 15.868 1.00 97.12 87 TRP A C 1
ATOM 740 O O . TRP A 1 87 ? -0.426 -5.190 16.784 1.00 97.12 87 TRP A O 1
ATOM 750 N N . TRP A 1 88 ? 1.678 -4.878 16.073 1.00 96.19 88 TRP A N 1
ATOM 751 C CA . TRP A 1 88 ? 2.286 -4.878 17.409 1.00 96.19 88 TRP A CA 1
ATOM 752 C C . TRP A 1 88 ? 2.223 -3.542 18.154 1.00 96.19 88 TRP A C 1
ATOM 754 O O . TRP A 1 88 ? 2.189 -3.561 19.384 1.00 96.19 88 TRP A O 1
ATOM 764 N N . LEU A 1 89 ? 2.189 -2.418 17.438 1.00 91.31 89 LEU A N 1
ATOM 765 C CA . LEU A 1 89 ? 1.898 -1.088 17.994 1.00 91.31 89 LEU A CA 1
ATOM 766 C C . LEU A 1 89 ? 0.406 -0.783 17.869 1.00 91.31 89 LEU A C 1
ATOM 768 O O . LEU A 1 89 ? -0.086 0.197 18.459 1.00 91.31 89 LEU A O 1
#

Secondary structure (DSSP, 8-state):
-TT--HHHHHHTTT-HHHHHHHHHHHHHHHHHHHHHTT---HHHHHHHHHHHHHHHHHHHTS--SGGGHHHHHHHHHHHHHHHHHHHH-

InterPro domains:
  IPR021737 Bacteriophage phiKZ, Orf197 [PF11750] (2-87)